Protein AF-A0A8S2X5W6-F1 (afdb_monomer_lite)

Structure (mmCIF, N/CA/C/O backbone):
data_AF-A0A8S2X5W6-F1
#
_entry.id   AF-A0A8S2X5W6-F1
#
loop_
_atom_site.group_PDB
_atom_site.id
_atom_site.type_symbol
_atom_site.label_atom_id
_atom_site.label_alt_id
_atom_site.label_comp_id
_atom_site.label_asym_id
_atom_site.label_entity_id
_atom_site.label_seq_id
_atom_site.pdbx_PDB_ins_code
_atom_site.Cartn_x
_atom_site.Cartn_y
_atom_site.Cartn_z
_atom_site.occupancy
_atom_site.B_iso_or_equiv
_atom_site.auth_seq_id
_atom_site.auth_comp_id
_atom_site.auth_asym_id
_atom_site.auth_atom_id
_atom_site.pdbx_PDB_model_num
ATOM 1 N N . ASP A 1 1 ? -19.358 -25.227 12.762 1.00 42.28 1 ASP A N 1
ATOM 2 C CA . ASP A 1 1 ? -19.541 -23.872 12.213 1.00 42.28 1 ASP A CA 1
ATOM 3 C C . ASP A 1 1 ? -18.924 -22.824 13.109 1.00 42.28 1 ASP A C 1
ATOM 5 O O . ASP A 1 1 ? -19.259 -22.749 14.286 1.00 42.28 1 ASP A O 1
ATOM 9 N N . LEU A 1 2 ? -17.978 -22.058 12.564 1.00 50.78 2 LEU A N 1
ATOM 10 C CA . LEU A 1 2 ? -17.398 -20.901 13.237 1.00 50.78 2 LEU A CA 1
ATOM 11 C C . LEU A 1 2 ? -18.359 -19.723 13.013 1.00 50.78 2 LEU A C 1
ATOM 13 O O . LEU A 1 2 ? -18.328 -19.080 11.965 1.00 50.78 2 LEU A O 1
ATOM 17 N N . ILE A 1 3 ? -19.280 -19.488 13.948 1.00 65.44 3 ILE A N 1
ATOM 18 C CA . ILE A 1 3 ? -20.196 -18.343 13.865 1.00 65.44 3 ILE A CA 1
ATOM 19 C C . ILE A 1 3 ? -19.429 -17.116 14.359 1.00 65.44 3 ILE A C 1
ATOM 21 O O . ILE A 1 3 ? -19.345 -16.859 15.558 1.00 65.44 3 ILE A O 1
ATOM 25 N N . LEU A 1 4 ? -18.821 -16.390 13.424 1.00 69.56 4 LEU A N 1
ATOM 26 C CA . LEU A 1 4 ? -18.202 -15.097 13.699 1.00 69.56 4 LEU A CA 1
ATOM 27 C C . LEU A 1 4 ? -19.300 -14.081 14.010 1.00 69.56 4 LEU A C 1
ATOM 29 O O . LEU A 1 4 ? -20.301 -13.993 13.294 1.00 69.56 4 LEU A O 1
ATOM 33 N N . ASN A 1 5 ? -19.115 -13.300 15.073 1.00 82.69 5 ASN A N 1
ATOM 34 C CA . ASN A 1 5 ? -19.998 -12.168 15.315 1.00 82.69 5 ASN A CA 1
ATOM 35 C C . ASN A 1 5 ? -19.828 -11.132 14.178 1.00 82.69 5 ASN A C 1
ATOM 37 O O . ASN A 1 5 ? -18.823 -11.114 13.461 1.00 82.69 5 ASN A O 1
ATOM 41 N N . SER A 1 6 ? -20.820 -10.259 13.998 1.00 79.94 6 SER A N 1
ATOM 42 C CA . SER A 1 6 ? -20.835 -9.278 12.902 1.00 79.94 6 SER A CA 1
ATOM 43 C C . SER A 1 6 ? -19.645 -8.315 12.918 1.00 79.94 6 SER A C 1
ATOM 45 O O . SER A 1 6 ? -19.223 -7.854 11.860 1.00 79.94 6 SER A O 1
ATOM 47 N N . LYS A 1 7 ? -19.079 -8.033 14.096 1.00 77.56 7 LYS A N 1
ATOM 48 C CA . LYS A 1 7 ? -17.908 -7.169 14.252 1.00 77.56 7 LYS A CA 1
ATOM 49 C C . LYS A 1 7 ? -16.643 -7.855 13.736 1.00 77.56 7 LYS A C 1
ATOM 51 O O . LYS A 1 7 ? -15.908 -7.251 12.967 1.00 77.56 7 LYS A O 1
ATOM 56 N N . ASP A 1 8 ? -16.420 -9.112 14.101 1.00 77.12 8 ASP A N 1
ATOM 57 C CA . ASP A 1 8 ? -15.252 -9.879 13.657 1.00 77.12 8 ASP A CA 1
ATOM 58 C C . ASP A 1 8 ? -15.310 -10.135 12.148 1.00 77.12 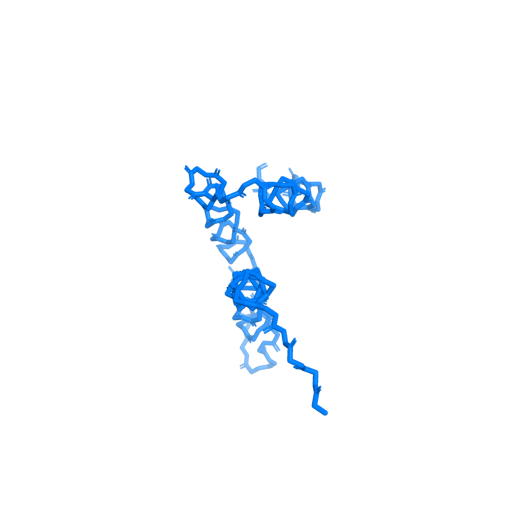8 ASP A C 1
ATOM 60 O O . ASP A 1 8 ? -14.293 -10.070 11.461 1.00 77.12 8 ASP A O 1
ATOM 64 N N . ARG A 1 9 ? -16.518 -10.345 11.606 1.00 81.19 9 ARG A N 1
ATOM 65 C CA . ARG A 1 9 ? -16.739 -10.444 10.159 1.00 81.19 9 ARG A CA 1
ATOM 66 C C . ARG A 1 9 ? -16.397 -9.143 9.434 1.00 81.19 9 ARG A C 1
ATOM 68 O O . ARG A 1 9 ? -15.689 -9.194 8.439 1.00 81.19 9 ARG A O 1
ATOM 75 N N . LYS A 1 10 ? -16.850 -7.995 9.952 1.00 79.44 10 LYS A N 1
ATOM 76 C CA . LYS A 1 10 ? -16.534 -6.668 9.399 1.00 79.44 10 LYS A CA 1
ATOM 77 C C . LYS A 1 10 ? -15.023 -6.430 9.374 1.00 79.44 10 LYS A C 1
ATOM 79 O O . LYS A 1 10 ? -14.492 -6.003 8.361 1.00 79.44 10 LYS A O 1
ATOM 84 N N . VAL A 1 11 ? -14.337 -6.768 10.467 1.00 78.31 11 VAL A N 1
ATOM 85 C CA . VAL A 1 11 ? -12.876 -6.665 10.551 1.00 78.31 11 VAL A CA 1
ATOM 86 C C . VAL A 1 11 ? -12.217 -7.545 9.487 1.00 78.31 11 VAL A C 1
ATOM 88 O O . VAL A 1 11 ? -11.371 -7.058 8.748 1.00 78.31 11 VAL A O 1
ATOM 91 N N . LEU A 1 12 ? -12.624 -8.811 9.354 1.00 80.69 12 LEU A N 1
ATOM 92 C CA . LEU A 1 12 ? -12.092 -9.710 8.323 1.00 80.69 12 LEU A CA 1
ATOM 93 C C . LEU A 1 12 ? -12.338 -9.198 6.899 1.00 80.69 12 LE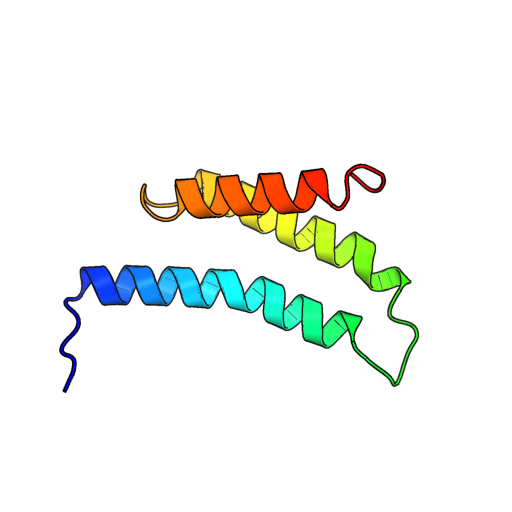U A C 1
ATOM 95 O O . LEU A 1 12 ? -11.440 -9.290 6.071 1.00 80.69 12 LEU A O 1
ATOM 99 N N . GLU A 1 13 ? -13.522 -8.657 6.617 1.00 82.12 13 GLU A N 1
ATOM 100 C CA . GLU A 1 13 ? -13.842 -8.038 5.325 1.00 82.12 13 GLU A CA 1
ATOM 101 C C . GLU A 1 13 ? -12.910 -6.852 5.032 1.00 82.12 13 GLU A C 1
ATOM 103 O O . GLU A 1 13 ? -12.359 -6.764 3.936 1.00 82.12 13 GLU A O 1
ATOM 108 N N . ASP A 1 14 ? -12.658 -5.997 6.027 1.00 77.75 14 ASP A N 1
ATOM 109 C CA . ASP A 1 14 ? -11.745 -4.863 5.884 1.00 77.75 14 ASP A CA 1
ATOM 110 C C . ASP A 1 14 ? -10.285 -5.337 5.661 1.00 77.75 14 ASP A C 1
ATOM 112 O O . ASP A 1 14 ? -9.564 -4.780 4.833 1.00 77.75 14 ASP A O 1
ATOM 116 N N . PHE A 1 15 ? -9.849 -6.415 6.331 1.00 77.88 15 PHE A N 1
ATOM 117 C CA . PHE A 1 15 ? -8.542 -7.048 6.088 1.00 77.88 15 PHE A CA 1
ATOM 118 C C . PHE A 1 15 ? -8.426 -7.624 4.673 1.00 77.88 15 PHE A C 1
ATOM 120 O O . PHE A 1 15 ? -7.398 -7.443 4.023 1.00 77.88 15 PHE A O 1
ATOM 127 N N . VAL A 1 16 ? -9.456 -8.328 4.194 1.00 83.00 16 VAL A N 1
ATOM 128 C CA . VAL A 1 16 ? -9.473 -8.901 2.840 1.00 83.00 16 VAL A CA 1
ATOM 129 C C . VAL A 1 16 ? -9.349 -7.793 1.801 1.00 83.00 16 VAL A C 1
ATOM 131 O O . VAL A 1 16 ? -8.477 -7.882 0.941 1.00 83.00 16 VAL A O 1
ATOM 134 N N . SER A 1 17 ? -10.132 -6.721 1.941 1.00 80.88 17 SER A N 1
ATOM 135 C CA . SER A 1 17 ? -10.075 -5.573 1.032 1.00 80.88 17 SER A CA 1
ATOM 136 C C . SER A 1 17 ? -8.685 -4.927 0.998 1.00 80.88 17 SER A C 1
ATOM 138 O O . SER A 1 17 ? -8.176 -4.600 -0.072 1.00 80.88 17 SER A O 1
ATOM 140 N N . LEU A 1 18 ? -8.010 -4.820 2.147 1.00 80.94 18 LEU A N 1
ATOM 141 C CA . LEU A 1 18 ? -6.643 -4.304 2.209 1.00 80.94 18 LEU A CA 1
ATOM 142 C C . LEU A 1 18 ? -5.637 -5.211 1.481 1.00 80.94 18 LEU A C 1
ATOM 144 O O . LEU A 1 18 ? -4.724 -4.725 0.815 1.00 80.94 18 LEU A O 1
ATOM 148 N N . PHE A 1 19 ? -5.779 -6.532 1.618 1.00 80.69 19 PHE A N 1
ATOM 149 C CA . PHE A 1 19 ? -4.870 -7.498 0.997 1.00 80.69 19 PHE A CA 1
ATOM 150 C C . PHE A 1 19 ? -5.088 -7.659 -0.511 1.00 80.69 19 PHE A C 1
ATOM 152 O O . PHE A 1 19 ? -4.141 -8.018 -1.214 1.00 80.69 19 PHE A O 1
ATOM 159 N N . GLU A 1 20 ? -6.278 -7.347 -1.028 1.00 83.44 20 GLU A N 1
ATOM 160 C CA . GLU A 1 20 ? -6.550 -7.332 -2.470 1.00 83.44 20 GLU A CA 1
ATOM 161 C C . GLU A 1 20 ? -5.616 -6.369 -3.219 1.00 83.44 20 GLU A C 1
ATOM 163 O O . GLU A 1 20 ? -5.074 -6.749 -4.257 1.00 83.44 20 GLU A O 1
ATOM 168 N N . LEU A 1 21 ? -5.295 -5.205 -2.637 1.00 81.00 21 LEU A N 1
ATOM 169 C CA . LEU A 1 21 ? -4.339 -4.236 -3.202 1.00 81.00 21 LEU A CA 1
ATOM 170 C C . LEU A 1 21 ? -2.959 -4.865 -3.465 1.00 81.00 21 LEU A C 1
ATOM 172 O O . LEU A 1 21 ? -2.335 -4.661 -4.509 1.00 81.00 21 LEU A O 1
ATOM 176 N N . PHE A 1 22 ? -2.477 -5.671 -2.517 1.00 80.50 22 PHE A N 1
ATOM 177 C CA . PHE A 1 22 ? -1.191 -6.360 -2.634 1.00 80.50 22 PHE A CA 1
ATOM 178 C C . PHE A 1 22 ? -1.260 -7.543 -3.603 1.00 80.50 22 PHE A C 1
ATOM 180 O O . PHE A 1 22 ? -0.277 -7.838 -4.288 1.00 80.50 22 PHE A O 1
ATOM 187 N N . ASN A 1 23 ? -2.405 -8.220 -3.681 1.00 82.12 23 ASN A N 1
ATOM 188 C CA . ASN A 1 23 ? -2.621 -9.302 -4.633 1.00 82.12 23 ASN A CA 1
ATOM 189 C C . ASN A 1 23 ? -2.602 -8.783 -6.079 1.00 82.12 23 ASN A C 1
ATOM 191 O O . ASN A 1 23 ? -1.881 -9.327 -6.912 1.00 82.12 23 ASN A O 1
ATOM 195 N N . GLU A 1 24 ? -3.312 -7.690 -6.366 1.00 81.56 24 GLU A N 1
ATOM 196 C CA . GLU A 1 24 ? -3.303 -7.049 -7.687 1.00 81.56 24 GLU A CA 1
ATOM 197 C C . GLU A 1 24 ? -1.893 -6.608 -8.089 1.00 81.56 24 GLU A C 1
ATOM 199 O O . GLU A 1 24 ? -1.420 -6.917 -9.185 1.00 81.56 24 GLU A O 1
ATOM 204 N N . ALA A 1 25 ? -1.177 -5.965 -7.166 1.00 79.00 25 ALA A N 1
ATOM 205 C CA . ALA A 1 25 ? 0.216 -5.590 -7.354 1.00 79.00 25 ALA A CA 1
ATOM 206 C C . ALA A 1 25 ? 1.122 -6.787 -7.668 1.00 79.00 25 ALA A C 1
ATOM 208 O O . ALA A 1 25 ? 1.985 -6.707 -8.546 1.00 79.00 25 ALA A O 1
ATOM 209 N N . THR A 1 26 ? 0.919 -7.908 -6.975 1.00 80.00 26 THR A N 1
ATOM 210 C CA . THR A 1 26 ? 1.681 -9.144 -7.188 1.00 80.00 26 THR A CA 1
ATOM 211 C C . THR A 1 26 ? 1.418 -9.711 -8.579 1.00 80.00 26 THR A C 1
ATOM 213 O O . THR A 1 26 ? 2.365 -9.966 -9.318 1.00 80.00 26 THR A O 1
ATOM 216 N N . VAL A 1 27 ? 0.149 -9.831 -8.978 1.00 81.88 27 VAL A N 1
ATOM 217 C CA . VAL A 1 27 ? -0.234 -10.327 -10.310 1.00 81.88 27 VAL A CA 1
ATOM 218 C C . VAL A 1 27 ? 0.356 -9.450 -11.418 1.00 81.88 27 VAL A C 1
ATOM 220 O O . VAL A 1 27 ? 0.909 -9.969 -12.386 1.00 81.88 27 VAL A O 1
ATOM 223 N N . LEU A 1 28 ? 0.301 -8.123 -11.265 1.00 76.94 28 LEU A N 1
ATOM 224 C CA . LEU A 1 28 ? 0.833 -7.181 -12.253 1.00 76.94 28 LEU A CA 1
ATOM 225 C C . LEU A 1 28 ? 2.359 -7.235 -12.377 1.00 76.94 28 LEU A C 1
ATOM 227 O O . LEU A 1 28 ? 2.883 -7.070 -13.481 1.00 76.94 28 LEU A O 1
ATOM 231 N N . THR A 1 29 ? 3.071 -7.439 -11.264 1.00 74.44 29 THR A N 1
ATOM 232 C CA . THR A 1 29 ? 4.540 -7.348 -11.208 1.00 74.44 29 THR A CA 1
ATOM 233 C C . THR A 1 29 ? 5.260 -8.685 -11.392 1.00 74.44 29 THR A C 1
ATOM 235 O O . THR A 1 29 ? 6.439 -8.691 -11.746 1.00 74.44 29 THR A O 1
ATOM 238 N N . GLN A 1 30 ? 4.564 -9.813 -11.232 1.00 77.19 30 GLN A N 1
ATOM 239 C CA . GLN A 1 30 ? 5.093 -11.160 -11.485 1.00 77.19 30 GLN A CA 1
ATOM 240 C C . GLN A 1 30 ? 4.794 -11.693 -12.895 1.00 77.19 30 GLN A C 1
ATOM 242 O O . GLN A 1 30 ? 5.053 -12.859 -13.175 1.00 77.19 30 GLN A O 1
ATOM 247 N N . GLY A 1 31 ? 4.257 -10.867 -13.796 1.00 69.75 31 GLY A N 1
ATOM 248 C CA . GLY A 1 31 ? 4.028 -11.252 -15.187 1.00 69.75 31 GLY A CA 1
ATOM 249 C C . GLY A 1 31 ? 5.306 -11.749 -15.874 1.00 69.75 31 GLY A C 1
ATOM 250 O O . GLY A 1 31 ? 6.178 -10.963 -16.220 1.00 69.75 31 GLY A O 1
ATOM 251 N N . GLU A 1 32 ? 5.398 -13.055 -16.129 1.00 63.66 32 GLU A N 1
ATOM 252 C CA . GLU A 1 32 ? 6.536 -13.669 -16.838 1.00 63.66 32 GLU A CA 1
ATOM 253 C C . GLU A 1 32 ? 6.532 -13.357 -18.347 1.00 63.66 32 GLU A C 1
ATOM 255 O O . GLU A 1 32 ? 7.516 -13.580 -19.048 1.00 63.66 32 GLU A O 1
ATOM 260 N N . SER A 1 33 ? 5.414 -12.838 -18.865 1.00 73.38 33 SER A N 1
ATOM 261 C CA . SER A 1 33 ? 5.192 -12.611 -20.298 1.00 73.38 33 SER A CA 1
ATOM 262 C C . SER A 1 33 ? 5.601 -11.216 -20.791 1.00 73.38 33 SER A C 1
ATOM 264 O O . SER A 1 33 ? 5.587 -10.978 -21.998 1.00 73.38 33 SER A O 1
ATOM 266 N N . TYR A 1 34 ? 5.934 -10.279 -19.897 1.00 71.25 34 TYR A N 1
ATOM 267 C CA . TYR A 1 34 ? 6.309 -8.904 -20.247 1.00 71.25 34 TYR A CA 1
ATOM 268 C C . TYR A 1 34 ? 7.238 -8.292 -19.191 1.00 71.25 34 TYR A C 1
ATOM 270 O O . TYR A 1 34 ? 7.318 -8.762 -18.064 1.00 71.25 34 TYR A O 1
ATOM 278 N N . ALA A 1 35 ? 7.969 -7.232 -19.545 1.00 71.25 35 ALA A N 1
ATOM 279 C CA . ALA A 1 35 ? 8.838 -6.545 -18.593 1.00 71.25 35 ALA A CA 1
ATOM 280 C C . ALA A 1 35 ? 8.002 -5.817 -17.525 1.00 71.25 35 ALA A C 1
ATOM 282 O O . ALA A 1 35 ? 7.359 -4.808 -17.808 1.00 71.25 35 ALA A O 1
ATOM 283 N N . THR A 1 36 ? 8.030 -6.312 -16.290 1.00 77.88 36 THR A N 1
ATOM 284 C CA . THR A 1 36 ? 7.234 -5.781 -15.173 1.00 77.88 36 THR A CA 1
ATOM 285 C C . THR A 1 36 ? 7.987 -4.808 -14.273 1.00 77.88 36 THR A C 1
ATOM 287 O O . THR A 1 36 ? 7.371 -4.117 -13.465 1.00 77.88 36 THR A O 1
ATOM 290 N N . ILE A 1 37 ? 9.314 -4.705 -14.404 1.00 75.06 37 ILE A N 1
ATOM 291 C CA . ILE A 1 37 ? 10.147 -3.907 -13.490 1.00 75.06 37 ILE A CA 1
ATOM 292 C C . ILE A 1 37 ? 9.752 -2.424 -13.460 1.00 75.06 37 ILE A C 1
ATOM 294 O O . ILE A 1 37 ? 9.788 -1.794 -12.408 1.00 75.06 37 ILE A O 1
ATOM 298 N N . CYS A 1 38 ? 9.301 -1.878 -14.593 1.00 79.56 38 CYS A N 1
ATOM 299 C CA . CYS A 1 38 ? 8.822 -0.498 -14.700 1.00 79.56 38 CYS A CA 1
ATOM 300 C C . CYS A 1 38 ? 7.468 -0.274 -14.006 1.00 79.56 38 CYS A C 1
ATOM 302 O O . CYS A 1 38 ? 7.105 0.870 -13.747 1.00 79.56 38 CYS A O 1
ATOM 304 N N . LEU A 1 39 ? 6.729 -1.346 -13.709 1.00 79.62 39 LEU A N 1
ATOM 305 C CA . LEU A 1 39 ? 5.448 -1.298 -13.007 1.00 79.62 39 LEU A CA 1
ATOM 306 C C . LEU A 1 39 ? 5.630 -1.341 -11.488 1.00 79.62 39 LEU A C 1
ATOM 308 O O . LEU A 1 39 ? 4.763 -0.870 -10.765 1.00 79.62 39 LEU A O 1
ATOM 312 N N . VAL A 1 40 ? 6.773 -1.829 -10.991 1.00 78.75 40 VAL A N 1
ATOM 313 C CA . VAL A 1 40 ? 7.030 -1.918 -9.547 1.00 78.75 40 VAL A CA 1
ATOM 314 C C . VAL A 1 40 ? 6.942 -0.541 -8.868 1.00 78.75 40 VAL A C 1
ATOM 316 O O . VAL A 1 40 ? 6.196 -0.430 -7.895 1.00 78.75 40 VAL A O 1
ATOM 319 N N . PRO A 1 41 ? 7.597 0.533 -9.363 1.00 82.44 41 PRO A N 1
ATOM 320 C CA . PRO A 1 41 ? 7.481 1.845 -8.734 1.00 82.44 41 PRO A CA 1
ATOM 321 C C . PRO A 1 41 ? 6.067 2.442 -8.659 1.00 82.44 41 PRO A C 1
ATOM 323 O O . PRO A 1 41 ? 5.655 2.811 -7.557 1.00 82.44 41 PRO A O 1
ATOM 326 N N . PRO A 1 42 ? 5.297 2.544 -9.764 1.00 84.75 42 PRO A N 1
ATOM 327 C CA . PRO A 1 42 ? 3.950 3.108 -9.699 1.00 84.75 42 PRO A CA 1
ATOM 328 C C . PRO A 1 42 ? 3.001 2.250 -8.857 1.00 84.75 42 PRO A C 1
ATOM 330 O O . PRO A 1 42 ? 2.144 2.800 -8.173 1.00 84.75 42 PRO A O 1
ATOM 333 N N . THR A 1 43 ? 3.172 0.926 -8.839 1.00 84.94 43 THR A N 1
ATOM 334 C CA . THR A 1 43 ? 2.363 0.031 -8.005 1.00 84.94 43 THR A CA 1
ATOM 335 C C . THR A 1 43 ? 2.638 0.224 -6.512 1.00 84.94 43 THR A C 1
ATOM 337 O O . THR A 1 43 ? 1.700 0.315 -5.725 1.00 84.94 43 THR A O 1
ATOM 340 N N . VAL A 1 44 ? 3.907 0.348 -6.109 1.00 85.62 44 VAL A N 1
ATOM 341 C CA . VAL A 1 44 ? 4.275 0.623 -4.708 1.00 85.62 44 VAL A CA 1
ATOM 342 C C . VAL A 1 44 ? 3.741 1.981 -4.249 1.00 85.62 44 VAL A C 1
ATOM 344 O O . VAL A 1 44 ? 3.209 2.086 -3.145 1.00 85.62 44 VAL A O 1
ATOM 347 N N . LEU A 1 45 ? 3.848 3.009 -5.098 1.00 86.88 45 LEU A N 1
ATOM 348 C CA . LEU A 1 45 ? 3.287 4.335 -4.826 1.00 86.88 45 LEU A CA 1
ATOM 349 C C . LEU A 1 45 ? 1.757 4.301 -4.715 1.00 86.88 45 LEU A C 1
ATOM 351 O O . LEU A 1 45 ? 1.206 4.921 -3.811 1.00 86.88 45 LEU A O 1
ATOM 355 N N . GLY A 1 46 ? 1.082 3.548 -5.588 1.00 87.81 46 GLY A N 1
ATOM 356 C CA . GLY A 1 46 ? -0.369 3.354 -5.536 1.00 87.81 46 GLY A CA 1
ATOM 357 C C . GLY A 1 46 ? -0.823 2.754 -4.207 1.00 87.81 46 GLY A C 1
ATOM 358 O O . GLY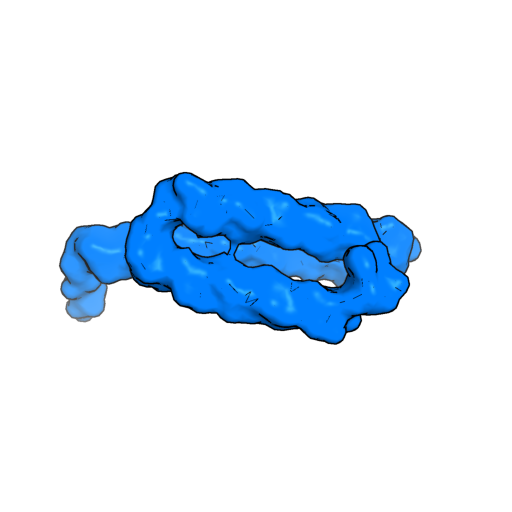 A 1 46 ? -1.651 3.349 -3.523 1.00 87.81 46 GLY A O 1
ATOM 359 N N . ILE A 1 47 ? -0.192 1.652 -3.783 1.00 87.75 47 ILE A N 1
ATOM 360 C CA . ILE A 1 47 ? -0.476 1.030 -2.480 1.00 87.75 47 ILE A CA 1
ATOM 361 C C . ILE A 1 47 ? -0.232 2.024 -1.341 1.00 87.75 47 ILE A C 1
ATOM 363 O O . ILE A 1 47 ? -1.042 2.114 -0.423 1.00 87.75 47 ILE A O 1
ATOM 367 N N . LEU A 1 48 ? 0.873 2.776 -1.379 1.00 89.25 48 LEU A N 1
ATOM 368 C CA . LEU A 1 48 ? 1.175 3.753 -0.336 1.00 89.25 48 LEU A CA 1
ATOM 369 C C . LEU A 1 48 ? 0.077 4.822 -0.224 1.00 89.25 48 LEU A C 1
ATOM 371 O O . LEU A 1 48 ? -0.376 5.101 0.884 1.00 89.25 48 LEU A O 1
ATOM 375 N N . PHE A 1 49 ? -0.374 5.381 -1.348 1.00 89.94 49 PHE A N 1
ATOM 376 C CA . PHE A 1 49 ? -1.441 6.382 -1.351 1.00 89.94 49 PHE A CA 1
ATOM 377 C C . PHE A 1 49 ? -2.783 5.815 -0.895 1.00 89.94 49 PHE A C 1
ATOM 379 O O . PHE A 1 49 ? -3.508 6.489 -0.163 1.00 89.94 49 PHE A O 1
ATOM 386 N N . ASP A 1 50 ? -3.110 4.586 -1.286 1.00 87.25 50 ASP A N 1
ATOM 387 C CA . ASP A 1 50 ? -4.338 3.933 -0.843 1.00 87.25 50 ASP A CA 1
ATOM 388 C C . ASP A 1 50 ? -4.310 3.668 0.670 1.00 87.25 50 ASP A C 1
ATOM 390 O O . ASP A 1 50 ? -5.293 3.951 1.350 1.00 87.25 50 ASP A O 1
ATOM 394 N N . LEU A 1 51 ? -3.171 3.247 1.231 1.00 88.69 51 LEU A N 1
ATOM 395 C CA . LEU A 1 51 ? -3.003 3.086 2.680 1.00 88.69 51 LEU A CA 1
ATOM 396 C C . LEU A 1 51 ? -3.084 4.417 3.439 1.00 88.69 51 LEU A C 1
ATOM 398 O O . LEU A 1 51 ? -3.686 4.473 4.510 1.00 88.69 51 LEU A O 1
ATOM 402 N N . GLU A 1 52 ? -2.486 5.488 2.911 1.00 89.75 52 GLU A N 1
ATOM 403 C CA . GLU A 1 52 ? -2.565 6.828 3.510 1.00 89.75 52 GLU A CA 1
A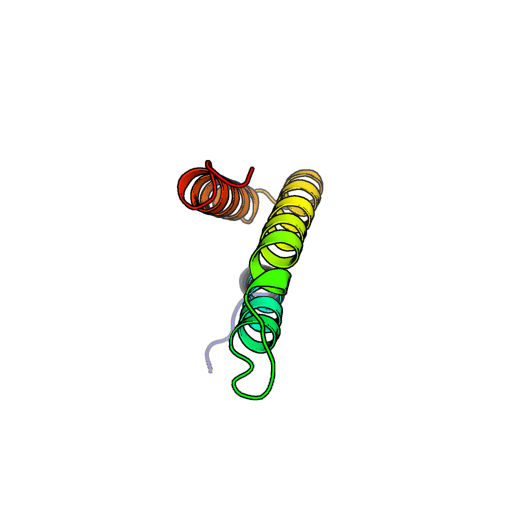TOM 404 C C . GLU A 1 52 ? -3.998 7.385 3.457 1.00 89.75 52 GLU A C 1
ATOM 406 O O . GLU A 1 52 ? -4.446 8.025 4.412 1.00 89.75 52 GLU A O 1
ATOM 411 N N . ARG A 1 53 ? -4.750 7.089 2.387 1.00 86.56 53 ARG A N 1
ATOM 412 C CA . ARG A 1 53 ? -6.178 7.412 2.283 1.00 86.56 53 ARG A CA 1
ATOM 413 C C . ARG A 1 53 ? -7.000 6.622 3.298 1.00 86.56 53 ARG A C 1
ATOM 415 O O . ARG A 1 53 ? -7.789 7.228 4.021 1.00 86.56 53 ARG A O 1
ATOM 422 N N . GLU A 1 54 ? -6.786 5.310 3.385 1.00 83.06 54 GLU A N 1
ATOM 423 C CA . GLU A 1 54 ? -7.497 4.449 4.333 1.00 83.06 54 GLU A CA 1
ATOM 424 C C . GLU A 1 54 ? -7.208 4.830 5.783 1.00 83.06 54 GLU A C 1
ATOM 426 O O . GLU A 1 54 ? -8.116 4.822 6.611 1.00 83.06 54 GLU A O 1
ATOM 431 N N . LEU A 1 55 ? -5.983 5.250 6.106 1.00 84.19 55 LEU A N 1
ATOM 432 C CA . LEU A 1 55 ? -5.641 5.759 7.435 1.00 84.19 55 LEU A CA 1
ATOM 433 C C . LEU A 1 55 ? -6.515 6.963 7.841 1.00 84.19 55 LEU A C 1
ATOM 435 O O . LEU A 1 55 ? -6.847 7.109 9.016 1.00 84.19 55 LEU A O 1
ATOM 439 N N . GLY A 1 56 ? -6.926 7.795 6.878 1.00 77.38 56 GLY A N 1
ATOM 440 C CA . GLY A 1 56 ? -7.817 8.936 7.104 1.00 77.38 56 GLY A CA 1
ATOM 441 C C . GLY A 1 56 ? -9.298 8.576 7.293 1.00 77.38 56 GLY A C 1
ATOM 442 O O . GLY A 1 56 ? -10.038 9.377 7.866 1.00 77.38 56 GLY A O 1
ATOM 443 N N . SER A 1 57 ? -9.742 7.399 6.835 1.00 73.19 57 SER A N 1
ATOM 444 C CA . SER A 1 57 ? -11.146 6.942 6.875 1.00 73.19 57 SER A CA 1
ATOM 445 C C . SER A 1 57 ? -11.416 5.760 7.814 1.00 73.19 57 SER A C 1
ATOM 447 O O . SER A 1 57 ? -12.576 5.405 8.032 1.00 73.19 57 SER A O 1
ATOM 449 N N . SER A 1 58 ? -10.371 5.139 8.364 1.00 67.81 58 SER A N 1
ATOM 450 C CA . SER A 1 58 ? -10.450 3.827 9.014 1.00 67.81 58 SER A CA 1
ATOM 451 C C . SER A 1 58 ? -10.913 3.826 10.472 1.00 67.81 58 SER A C 1
ATOM 453 O O . SER A 1 58 ? -10.750 4.778 11.235 1.00 67.81 58 SER A O 1
ATOM 455 N N . THR A 1 59 ? -11.436 2.671 10.896 1.00 66.19 59 THR A N 1
ATOM 456 C CA . THR A 1 59 ? -11.675 2.350 12.310 1.00 66.19 59 THR A CA 1
ATOM 457 C C . THR A 1 59 ? -10.355 2.095 13.054 1.00 66.19 59 THR A C 1
ATOM 459 O O . THR A 1 59 ? -9.365 1.681 12.453 1.00 66.19 59 THR A O 1
ATOM 462 N N . LEU A 1 60 ? -10.344 2.277 14.384 1.00 65.62 60 LEU A N 1
ATOM 463 C CA . LEU A 1 60 ? -9.169 2.096 15.265 1.00 65.62 60 LEU A CA 1
ATOM 464 C C . LEU A 1 60 ? -8.372 0.799 15.021 1.00 65.62 60 LEU A C 1
ATOM 466 O O . LEU A 1 60 ? -7.165 0.777 15.233 1.00 65.62 60 LEU A O 1
ATOM 470 N N . THR A 1 61 ? -9.030 -0.280 14.589 1.00 67.69 61 THR A N 1
ATOM 471 C CA . THR A 1 61 ? -8.395 -1.585 14.352 1.00 67.69 61 THR A CA 1
ATOM 472 C C . THR A 1 61 ? -7.549 -1.622 13.074 1.00 67.69 61 THR A C 1
ATOM 474 O O . THR A 1 61 ? -6.520 -2.293 13.061 1.00 67.69 61 THR A O 1
ATOM 477 N N . LEU A 1 62 ? -7.931 -0.889 12.025 1.00 75.19 62 LEU A N 1
ATOM 478 C CA . LEU A 1 62 ? -7.149 -0.801 10.784 1.00 75.19 62 LEU A CA 1
ATOM 479 C C . LEU A 1 62 ? -6.023 0.221 10.864 1.00 75.19 62 LEU A C 1
ATOM 481 O O . LEU A 1 62 ? -5.023 0.059 10.176 1.00 75.19 62 LEU A O 1
ATOM 485 N N . VAL A 1 63 ? -6.140 1.225 11.736 1.00 83.25 63 VAL A N 1
ATOM 486 C CA . VAL A 1 63 ? -5.121 2.274 11.903 1.00 83.25 63 VAL A CA 1
ATOM 487 C C . VAL A 1 63 ? -3.739 1.671 12.156 1.00 83.25 63 VAL A C 1
ATOM 489 O O . VAL A 1 63 ? -2.816 1.926 11.388 1.00 83.25 63 VAL A O 1
ATOM 492 N N . SER A 1 64 ? -3.604 0.797 13.159 1.00 83.62 64 SER A N 1
ATOM 493 C CA . SER A 1 64 ? -2.306 0.193 13.501 1.00 83.62 64 SER A CA 1
ATOM 494 C C . SER A 1 64 ? -1.735 -0.682 12.383 1.00 83.62 64 SER A C 1
ATOM 496 O O . SER A 1 64 ? -0.519 -0.790 12.229 1.00 83.62 64 SER A O 1
ATOM 498 N N . LEU A 1 65 ? -2.604 -1.311 11.589 1.00 83.56 65 LEU A N 1
ATOM 499 C CA . LEU A 1 65 ? -2.197 -2.113 10.443 1.00 83.56 65 LEU A CA 1
ATOM 500 C C . LEU A 1 65 ? -1.718 -1.228 9.288 1.00 83.56 65 LEU A C 1
ATOM 502 O O . LEU A 1 65 ? -0.643 -1.476 8.746 1.00 83.56 65 LEU A O 1
ATOM 506 N N . CYS A 1 66 ? -2.473 -0.184 8.944 1.00 87.25 66 CYS A N 1
ATOM 507 C CA . CYS A 1 66 ? -2.093 0.787 7.924 1.00 87.25 66 CYS A CA 1
ATOM 508 C C . CYS A 1 66 ? -0.769 1.469 8.286 1.00 87.25 66 CYS A C 1
ATOM 510 O O . CYS A 1 66 ? 0.129 1.522 7.452 1.00 87.25 66 CYS A O 1
ATOM 512 N N . GLU A 1 67 ? -0.588 1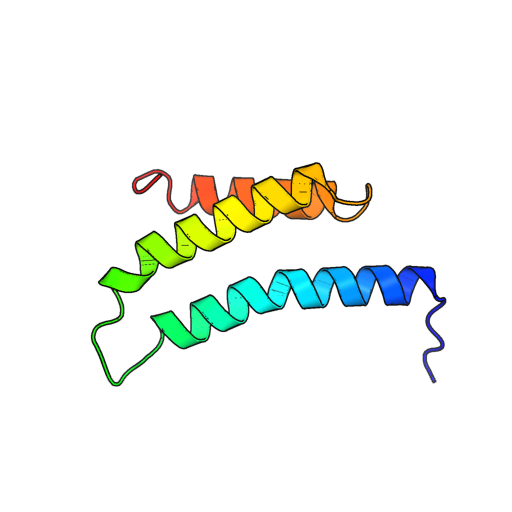.901 9.538 1.00 90.44 67 GLU A N 1
ATOM 513 C CA . GLU A 1 67 ? 0.675 2.473 10.023 1.00 90.44 67 GLU A CA 1
ATOM 514 C C . GLU A 1 67 ? 1.850 1.501 9.857 1.00 90.44 67 GLU A C 1
ATOM 516 O O . G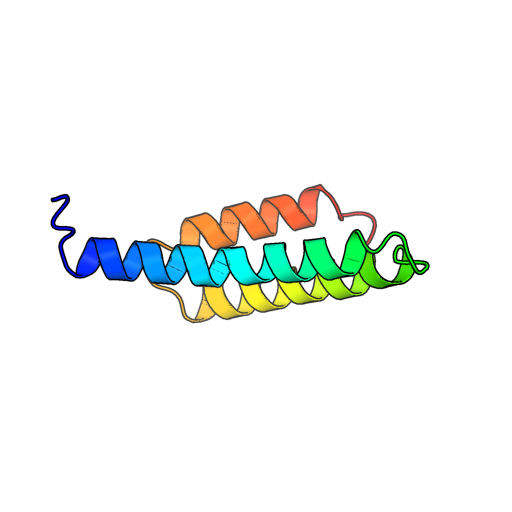LU A 1 67 ? 2.900 1.875 9.324 1.00 90.44 67 GLU A O 1
ATOM 521 N N . ALA A 1 68 ? 1.674 0.237 10.260 1.00 88.56 68 ALA A N 1
ATOM 522 C CA . ALA A 1 68 ? 2.708 -0.784 10.127 1.00 88.56 68 ALA A CA 1
ATOM 523 C C . ALA A 1 68 ? 3.059 -1.071 8.657 1.00 88.56 68 ALA A C 1
ATOM 525 O O . ALA A 1 68 ? 4.239 -1.223 8.327 1.00 88.56 68 ALA A O 1
ATOM 526 N N . LEU A 1 69 ? 2.063 -1.121 7.767 1.00 89.06 69 LEU A N 1
ATOM 527 C CA . LEU A 1 69 ? 2.259 -1.347 6.333 1.00 89.06 69 LEU A CA 1
ATOM 528 C C . LEU A 1 69 ? 2.924 -0.149 5.650 1.00 89.06 69 LEU A C 1
ATOM 530 O O . LEU A 1 69 ? 3.884 -0.342 4.904 1.00 89.06 69 LEU A O 1
ATOM 534 N N . ILE A 1 70 ? 2.499 1.077 5.963 1.00 91.62 70 ILE A N 1
ATOM 535 C CA . ILE A 1 70 ? 3.121 2.317 5.476 1.00 91.62 70 ILE A CA 1
ATOM 536 C C . ILE A 1 70 ? 4.588 2.372 5.905 1.00 91.62 70 ILE A C 1
ATOM 538 O O . ILE A 1 70 ? 5.466 2.599 5.071 1.00 91.62 70 ILE A O 1
ATOM 542 N N . ALA A 1 71 ? 4.880 2.114 7.184 1.00 92.50 71 ALA A N 1
ATOM 543 C CA . ALA A 1 71 ? 6.250 2.064 7.687 1.00 92.50 71 ALA A CA 1
ATOM 544 C C . ALA A 1 71 ? 7.072 0.978 6.971 1.00 92.50 71 ALA A C 1
ATOM 546 O O . ALA A 1 71 ? 8.210 1.217 6.570 1.00 92.50 71 ALA A O 1
ATOM 547 N N . SER A 1 72 ? 6.473 -0.195 6.741 1.00 90.56 72 SER A N 1
ATOM 548 C CA . SER A 1 72 ? 7.064 -1.293 5.969 1.00 90.56 72 SER A CA 1
ATOM 549 C C . SER A 1 72 ? 7.436 -0.895 4.540 1.00 90.56 72 SER A C 1
ATOM 551 O O . SER A 1 72 ? 8.506 -1.273 4.056 1.00 90.56 72 SER A O 1
ATOM 553 N N . ILE A 1 73 ? 6.547 -0.179 3.849 1.00 88.88 73 ILE A N 1
ATOM 554 C CA . ILE A 1 73 ? 6.752 0.275 2.471 1.00 88.88 73 ILE A CA 1
ATOM 555 C C . ILE A 1 73 ? 7.844 1.342 2.440 1.00 88.88 73 ILE A C 1
ATOM 557 O O . ILE A 1 73 ? 8.818 1.190 1.705 1.00 88.88 73 ILE A O 1
ATOM 561 N N . LYS A 1 74 ? 7.756 2.357 3.308 1.00 90.62 74 LYS A N 1
ATOM 562 C CA . LYS A 1 74 ? 8.758 3.429 3.414 1.00 90.62 74 LYS A CA 1
ATOM 563 C C . LYS A 1 74 ? 10.151 2.889 3.738 1.00 90.62 74 LYS A C 1
ATOM 565 O O . LYS A 1 74 ? 11.125 3.333 3.143 1.00 90.62 74 LYS A O 1
ATOM 570 N N . ALA A 1 75 ? 10.260 1.886 4.610 1.00 89.25 75 ALA A N 1
ATOM 571 C CA . ALA A 1 75 ? 11.544 1.267 4.932 1.00 89.25 75 ALA A CA 1
ATOM 572 C C . ALA A 1 75 ? 12.156 0.500 3.745 1.00 89.25 75 ALA A C 1
ATOM 574 O O . ALA A 1 75 ? 13.360 0.598 3.511 1.00 89.25 75 ALA A O 1
ATOM 575 N N . ARG A 1 76 ? 11.346 -0.259 2.990 1.00 85.81 76 ARG A N 1
ATOM 576 C CA . ARG A 1 76 ? 11.828 -1.082 1.861 1.00 85.81 76 ARG A CA 1
ATOM 577 C C . ARG A 1 76 ? 12.108 -0.278 0.598 1.00 85.81 76 ARG A C 1
ATOM 579 O O . ARG A 1 76 ? 12.999 -0.642 -0.161 1.00 85.81 76 ARG A O 1
ATOM 586 N N . PHE A 1 77 ? 11.356 0.794 0.381 1.00 84.62 77 PHE A N 1
ATOM 587 C CA . PHE A 1 77 ? 11.398 1.592 -0.841 1.00 84.62 77 PHE A CA 1
ATOM 588 C C . PHE A 1 77 ? 11.904 3.018 -0.590 1.00 84.62 77 PHE A C 1
ATOM 590 O O . PHE A 1 77 ? 11.640 3.904 -1.388 1.00 84.62 77 PHE A O 1
ATOM 597 N N . SER A 1 78 ? 12.675 3.254 0.476 1.00 79.94 78 SER A N 1
ATOM 598 C CA . SER A 1 78 ? 13.233 4.578 0.820 1.00 79.94 78 SER A CA 1
ATOM 599 C C . SER A 1 78 ? 14.139 5.192 -0.253 1.00 79.94 78 SER A C 1
ATOM 601 O O . SER A 1 78 ? 14.321 6.399 -0.277 1.00 79.94 78 SER A O 1
ATOM 603 N N . GLY A 1 79 ? 14.726 4.380 -1.138 1.00 74.31 79 GLY A N 1
ATOM 604 C CA . GLY A 1 79 ? 15.484 4.870 -2.299 1.00 74.31 79 GLY A CA 1
ATOM 605 C C . GLY A 1 79 ? 14.615 5.228 -3.511 1.00 74.31 79 GLY A C 1
ATOM 606 O O . GLY A 1 79 ? 15.134 5.738 -4.500 1.00 74.31 79 GLY A O 1
ATOM 607 N N . LEU A 1 80 ? 13.320 4.914 -3.449 1.00 71.38 80 LEU A N 1
ATOM 608 C CA . LEU A 1 80 ? 12.319 5.183 -4.478 1.00 71.38 80 LEU A CA 1
ATOM 609 C C . LEU A 1 80 ? 11.342 6.299 -4.057 1.00 71.38 80 LEU A C 1
ATOM 611 O O . LEU A 1 80 ? 10.831 7.005 -4.925 1.00 71.38 80 LEU A O 1
ATOM 615 N N . LEU A 1 81 ? 11.071 6.405 -2.751 1.00 68.00 81 LEU A N 1
ATOM 616 C CA . LEU A 1 81 ? 10.107 7.308 -2.114 1.00 68.00 81 LEU A CA 1
ATOM 617 C C . LEU A 1 81 ? 10.745 8.605 -1.613 1.00 68.00 81 LEU A C 1
ATOM 619 O O . LEU A 1 81 ? 11.875 8.540 -1.085 1.00 68.00 81 LEU A O 1
#

Sequence (81 aa):
DLILNSKDRKVLEDFVSLFELFNEATVLTQGESYATICLVPPTVLGILFDLERELGSSTLTLVSLCEALIASIKARFSGLL

Foldseek 3Di:
DPPDDPVVVVVVVVVVVLVVLVVVLCVQQVPPPDHRPVVNLVSLVVSLVVLVVCCVVDDPVCVVVSVVVNVVSCVVCVVSD

Radius of gyration: 14.97 Å; chains: 1; bounding box: 36×33×36 Å

Secondary structure (DSSP, 8-state):
-----HHHHHHHHHHHHHHHHHHHHHHHHS-TTS--GGGHHHHHHHHHHHHHHHHHH--HHHHHHHHHHHHHHHHHSTTT-

pLDDT: mean 79.65, std 8.72, range [42.28, 92.5]

Organism: NCBI:txid392030